Protein AF-D4U1Y4-F1 (afdb_monomer_lite)

Radius of gyration: 20.72 Å; chains: 1; bounding box: 41×38×54 Å

Organism: NCBI:txid649742

Secondary structure (DSSP, 8-state):
-----EE--SSHHHHHHHHHTT-EE--HHHHHTT-SEEEE-SS-TTSB-HHHHHHSPTT-EEEE-S-STTSB-HHHHHHTT-EEEE-SSTTEEEEE-TTS-EEEEEGGGSBHHHHTS--S-HHHHHHHHHHHHHHHHHHHHSTTTSPSS--PPPHHHHHHHHHHHHHHHT--

InterPro domains:
  IPR000043 Adenosylhomocysteinase-like [PTHR23420] (1-169)
  IPR015878 S-adenosyl-L-homocysteine hydrolase, NAD binding domain [PF00670] (2-116)
  IPR015878 S-adenosyl-L-homocysteine hydrolase, NAD binding domain [SM00997] (1-119)
  IPR036291 NAD(P)-binding domain superfamily [SSF51735] (1-120)
  IPR042172 Adenosylhomocysteinase-like superfamily [G3DSA:3.40.50.1480] (120-165)

Structure (mmCIF, N/CA/C/O backbone):
data_AF-D4U1Y4-F1
#
_entry.id   AF-D4U1Y4-F1
#
loop_
_atom_site.group_PDB
_atom_site.id
_atom_site.type_symbol
_atom_site.label_atom_id
_atom_site.label_alt_id
_atom_site.label_comp_id
_atom_site.label_asym_id
_atom_site.label_entity_id
_atom_site.label_seq_id
_atom_site.pdbx_PDB_ins_code
_atom_site.Cartn_x
_atom_site.Cartn_y
_atom_site.Cartn_z
_atom_site.occupancy
_atom_site.B_iso_or_equiv
_atom_site.auth_seq_id
_atom_site.auth_comp_id
_atom_site.auth_asym_id
_atom_site.auth_atom_id
_atom_site.pdbx_PDB_model_num
ATOM 1 N N . LEU A 1 1 ? -0.337 -18.349 3.581 1.00 83.38 1 LEU A N 1
ATOM 2 C CA . LEU A 1 1 ? -0.736 -17.651 4.829 1.00 83.38 1 LEU A CA 1
ATOM 3 C C . LEU A 1 1 ? -2.216 -17.841 5.202 1.00 83.38 1 LEU A C 1
ATOM 5 O O . LEU A 1 1 ? -2.536 -17.663 6.364 1.00 83.38 1 LEU A O 1
ATOM 9 N N . GLY A 1 2 ? -3.108 -18.260 4.288 1.00 93.50 2 GLY A N 1
ATOM 10 C CA . GLY A 1 2 ? -4.459 -18.733 4.656 1.00 93.50 2 GLY A CA 1
ATOM 11 C C . GLY A 1 2 ? -5.481 -17.643 5.007 1.00 93.50 2 GLY A C 1
ATOM 12 O O . GLY A 1 2 ? -6.537 -17.959 5.546 1.00 93.50 2 GLY A O 1
ATOM 13 N N . ALA A 1 3 ? -5.182 -16.376 4.712 1.00 95.50 3 ALA A N 1
ATOM 14 C CA . ALA A 1 3 ? -6.109 -15.269 4.916 1.00 95.50 3 ALA A CA 1
ATOM 15 C C . ALA A 1 3 ? -7.275 -15.311 3.914 1.00 95.50 3 ALA A C 1
ATOM 17 O O . ALA A 1 3 ? -7.105 -15.706 2.760 1.00 95.50 3 ALA A O 1
ATOM 18 N N . ARG A 1 4 ? -8.452 -14.846 4.347 1.00 96.19 4 ARG A N 1
ATOM 19 C CA . ARG A 1 4 ? -9.579 -14.552 3.455 1.00 96.19 4 ARG A CA 1
ATOM 20 C C . ARG A 1 4 ? -9.412 -13.136 2.909 1.00 96.19 4 ARG A C 1
ATOM 22 O O . ARG A 1 4 ? -9.553 -12.179 3.664 1.00 96.19 4 ARG A O 1
ATOM 29 N N . VAL A 1 5 ? -9.134 -13.019 1.615 1.00 97.75 5 VAL A N 1
ATOM 30 C CA . VAL A 1 5 ? -8.859 -11.740 0.946 1.00 97.75 5 VAL A CA 1
ATOM 31 C C . VAL A 1 5 ? -10.116 -11.225 0.244 1.00 97.75 5 VAL A C 1
ATOM 33 O O . VAL A 1 5 ? -10.817 -11.984 -0.426 1.00 97.75 5 VAL A O 1
ATOM 36 N N . THR A 1 6 ? -10.397 -9.934 0.424 1.00 98.25 6 THR A N 1
ATOM 37 C CA . THR A 1 6 ? -11.423 -9.191 -0.322 1.00 98.25 6 THR A CA 1
ATOM 38 C C . THR A 1 6 ? -10.743 -8.026 -1.028 1.00 98.25 6 THR A C 1
ATOM 40 O O . THR A 1 6 ? -10.007 -7.281 -0.387 1.00 98.25 6 THR A O 1
ATOM 43 N N . VAL A 1 7 ? -10.970 -7.889 -2.330 1.00 98.31 7 VAL A N 1
ATOM 44 C CA . VAL A 1 7 ? -10.413 -6.830 -3.174 1.00 98.31 7 VAL A CA 1
ATOM 45 C C . VAL A 1 7 ? -11.455 -5.732 -3.365 1.00 98.31 7 VAL A C 1
ATOM 47 O O . VAL A 1 7 ? -12.638 -6.006 -3.573 1.00 98.31 7 VAL A O 1
ATOM 50 N N . VAL A 1 8 ? -11.001 -4.485 -3.298 1.00 98.00 8 VAL A N 1
ATOM 51 C CA . VAL A 1 8 ? -11.790 -3.295 -3.613 1.00 98.00 8 VAL A CA 1
ATOM 52 C C . VAL A 1 8 ? -11.162 -2.673 -4.853 1.00 98.00 8 VAL A C 1
ATOM 54 O O . VAL A 1 8 ? -9.992 -2.305 -4.814 1.00 98.00 8 VAL A O 1
ATOM 57 N N . GLU A 1 9 ? -11.917 -2.585 -5.947 1.00 97.81 9 GLU A N 1
ATOM 58 C CA . GLU A 1 9 ? -11.450 -1.979 -7.198 1.00 97.81 9 GLU A CA 1
ATOM 59 C C . GLU A 1 9 ? -12.559 -1.165 -7.877 1.00 97.81 9 GLU A C 1
ATOM 61 O O . GLU A 1 9 ? -13.727 -1.557 -7.890 1.00 97.81 9 GLU A O 1
ATOM 66 N N . LEU A 1 10 ? -12.162 -0.037 -8.451 1.00 96.19 10 LEU A N 1
ATOM 67 C CA . LEU A 1 10 ? -12.912 0.823 -9.349 1.00 96.19 10 LEU A CA 1
ATOM 68 C C . LEU A 1 10 ? -12.799 0.363 -10.810 1.00 96.19 10 LEU A C 1
ATOM 70 O O . LEU A 1 10 ? -13.764 0.531 -11.558 1.00 96.19 10 LEU A O 1
ATOM 74 N N . ASP A 1 11 ? -11.661 -0.208 -11.232 1.00 97.50 11 ASP A N 1
ATOM 75 C CA . ASP A 1 11 ? -11.517 -0.753 -12.590 1.00 97.50 11 ASP A CA 1
ATOM 76 C C . ASP A 1 11 ? -12.254 -2.104 -12.707 1.00 97.50 11 ASP A C 1
ATOM 78 O O . ASP A 1 11 ? -11.868 -3.089 -12.064 1.00 97.50 11 ASP A O 1
ATOM 82 N N . PRO A 1 12 ? -13.295 -2.204 -13.556 1.00 97.69 12 PRO A N 1
ATOM 83 C CA . PRO A 1 12 ? -14.074 -3.430 -13.696 1.00 97.69 12 PRO A CA 1
ATOM 84 C C . PRO A 1 12 ? -13.269 -4.610 -14.259 1.00 97.69 12 PRO A C 1
ATOM 86 O O . PRO A 1 12 ? -13.604 -5.759 -13.969 1.00 97.69 12 PRO A O 1
ATOM 89 N N . VAL A 1 13 ? -12.220 -4.367 -15.051 1.00 98.31 13 VAL A N 1
ATOM 90 C CA . VAL A 1 13 ? -11.358 -5.429 -15.593 1.00 98.31 13 VAL A CA 1
ATOM 91 C C . VAL A 1 13 ? -10.535 -6.046 -14.471 1.00 98.31 13 VAL A C 1
ATOM 93 O O . VAL A 1 13 ? -10.520 -7.268 -14.328 1.00 98.31 13 VAL A O 1
ATOM 96 N N . ARG A 1 14 ? -9.905 -5.213 -13.638 1.00 98.06 14 ARG A N 1
ATOM 97 C CA . ARG A 1 14 ? -9.092 -5.674 -12.502 1.00 98.06 14 ARG A CA 1
ATOM 98 C C . ARG A 1 14 ? -9.945 -6.304 -11.405 1.00 98.06 14 ARG A C 1
ATOM 100 O O . ARG A 1 14 ? -9.569 -7.337 -10.855 1.00 98.06 14 ARG A O 1
ATOM 107 N N . ALA A 1 15 ? -11.137 -5.761 -11.155 1.00 98.25 15 ALA A N 1
ATOM 108 C CA . ALA A 1 15 ? -12.131 -6.383 -10.284 1.00 98.25 15 ALA A CA 1
ATOM 109 C C . ALA A 1 15 ? -12.514 -7.791 -10.776 1.00 98.25 15 ALA A C 1
ATOM 111 O O . ALA A 1 15 ? -12.511 -8.750 -10.003 1.00 98.25 15 ALA A O 1
ATOM 112 N N . LEU A 1 16 ? -12.802 -7.947 -12.073 1.00 98.12 16 LEU A N 1
ATOM 113 C CA . LEU A 1 16 ? -13.114 -9.257 -12.643 1.00 98.12 16 LEU A CA 1
ATOM 114 C C . LEU A 1 16 ? -11.924 -10.220 -12.533 1.00 98.12 16 LEU A C 1
ATOM 116 O O . LEU A 1 16 ? -12.129 -11.376 -12.173 1.00 98.12 16 LEU A O 1
ATOM 120 N N . GLN A 1 17 ? -10.697 -9.759 -12.794 1.00 98.38 17 GLN A N 1
ATOM 121 C CA . GLN A 1 17 ? -9.481 -10.566 -12.627 1.00 98.38 17 GLN A CA 1
ATOM 122 C C . GLN A 1 17 ? -9.342 -11.082 -11.191 1.00 98.38 17 GLN A C 1
ATOM 124 O O . GLN A 1 17 ? -9.212 -12.287 -10.996 1.00 98.38 17 GLN A O 1
ATOM 129 N N . ALA A 1 18 ? -9.495 -10.211 -10.190 1.00 98.25 18 ALA A N 1
ATOM 130 C CA . ALA A 1 18 ? -9.461 -10.614 -8.786 1.00 98.25 18 ALA A CA 1
ATOM 131 C C . ALA A 1 18 ? -10.520 -11.680 -8.456 1.00 98.25 18 ALA A C 1
ATOM 133 O O . ALA A 1 18 ? -10.236 -12.647 -7.746 1.00 98.25 18 ALA A O 1
ATOM 134 N N . SER A 1 19 ? -11.731 -11.543 -9.005 1.00 98.19 19 SER A N 1
ATOM 135 C CA . SER A 1 19 ? -12.781 -12.551 -8.837 1.00 98.19 19 SER A CA 1
ATOM 136 C C . SER A 1 19 ? -12.429 -13.885 -9.501 1.00 98.19 19 SER A C 1
ATOM 138 O O . SER A 1 19 ? -12.697 -14.937 -8.918 1.00 98.19 19 SER A O 1
ATOM 140 N N . MET A 1 20 ? -11.821 -13.859 -10.690 1.00 98.12 20 MET A N 1
ATOM 141 C CA . MET A 1 20 ? -11.375 -15.059 -11.409 1.00 98.12 20 MET A CA 1
ATOM 142 C C . MET A 1 20 ? -10.220 -15.772 -10.696 1.00 98.12 20 MET A C 1
ATOM 144 O O . MET A 1 20 ? -10.165 -17.001 -10.720 1.00 98.12 20 MET A O 1
ATOM 148 N N . ASP A 1 21 ? -9.369 -15.023 -9.995 1.00 97.75 21 ASP A N 1
ATOM 149 C CA . ASP A 1 21 ? -8.303 -15.552 -9.136 1.00 97.75 21 ASP A CA 1
ATOM 150 C C . ASP A 1 21 ? -8.830 -16.103 -7.793 1.00 97.75 21 ASP A C 1
ATOM 152 O O . ASP A 1 21 ? -8.072 -16.641 -6.984 1.00 97.75 21 ASP A O 1
ATOM 156 N N . GLY A 1 22 ? -10.147 -16.024 -7.559 1.00 97.31 22 GLY A N 1
ATOM 157 C CA . GLY A 1 22 ? -10.826 -16.611 -6.404 1.00 97.31 22 GLY A CA 1
ATOM 158 C C . GLY A 1 22 ? -10.966 -15.678 -5.201 1.00 97.31 22 GLY A C 1
ATOM 159 O O . GLY A 1 22 ? -11.349 -16.136 -4.120 1.00 97.31 22 GLY A O 1
ATOM 160 N N . PHE A 1 23 ? -10.684 -14.385 -5.359 1.00 98.19 23 PHE A N 1
ATOM 161 C CA . PHE A 1 23 ? -10.901 -13.393 -4.310 1.00 98.19 23 PHE A CA 1
ATOM 162 C C . PHE A 1 23 ? -12.340 -12.875 -4.317 1.00 98.19 23 PHE A C 1
ATOM 164 O O . PHE A 1 23 ? -12.985 -12.753 -5.358 1.00 98.19 23 PHE A O 1
ATOM 171 N N . ALA A 1 24 ? -12.856 -12.540 -3.133 1.00 97.88 24 ALA A N 1
ATOM 172 C CA . ALA A 1 24 ? -14.096 -11.781 -3.053 1.00 97.88 24 ALA A CA 1
ATOM 173 C C . ALA A 1 24 ? -13.843 -10.350 -3.544 1.00 97.88 24 ALA A C 1
ATOM 175 O O . ALA A 1 24 ? -12.786 -9.788 -3.269 1.00 97.88 24 ALA A O 1
ATOM 176 N N . VAL A 1 25 ? -14.819 -9.751 -4.220 1.00 98.25 25 VAL A N 1
ATOM 177 C CA . VAL A 1 25 ? -14.786 -8.337 -4.609 1.00 98.25 25 VAL A CA 1
ATOM 178 C C . VAL A 1 25 ? -15.985 -7.649 -3.984 1.00 98.25 25 VAL A C 1
ATOM 180 O O . VAL A 1 25 ? -17.102 -8.160 -4.073 1.00 98.25 25 VAL A O 1
ATOM 183 N N . ALA A 1 26 ? -15.752 -6.524 -3.321 1.00 97.81 26 ALA A N 1
ATOM 184 C CA . ALA A 1 26 ? -16.792 -5.782 -2.621 1.00 97.81 26 ALA A CA 1
ATOM 185 C C . ALA A 1 26 ? -16.501 -4.280 -2.650 1.00 97.81 26 ALA A C 1
ATOM 187 O O . ALA A 1 26 ? -15.391 -3.849 -2.970 1.00 97.81 26 ALA A O 1
ATOM 188 N N . SER A 1 27 ? -17.496 -3.473 -2.284 1.00 97.06 27 SER A N 1
ATOM 189 C CA . SER A 1 27 ? -17.249 -2.057 -2.014 1.00 97.06 27 SER A CA 1
ATOM 190 C C . SER A 1 27 ? -16.338 -1.890 -0.792 1.00 97.06 27 SER A C 1
ATOM 192 O O . SER A 1 27 ? -16.302 -2.747 0.097 1.00 97.06 27 SER A O 1
ATOM 194 N N . LEU A 1 28 ? -15.641 -0.751 -0.700 1.00 97.06 28 LEU A N 1
ATOM 195 C CA . LEU A 1 28 ? -14.802 -0.443 0.462 1.00 97.06 28 LEU A CA 1
ATOM 196 C C . LEU A 1 28 ? -15.591 -0.537 1.773 1.00 97.06 28 LEU A C 1
ATOM 198 O O . LEU A 1 28 ? -15.101 -1.090 2.753 1.00 97.06 28 LEU A O 1
ATOM 202 N N . GLN A 1 29 ? -16.827 -0.038 1.778 1.00 95.06 29 GLN A N 1
ATOM 203 C CA . GLN A 1 29 ? -17.694 -0.040 2.952 1.00 95.06 29 GLN A CA 1
ATOM 204 C C . GLN A 1 29 ? -18.020 -1.463 3.433 1.00 95.06 29 GLN A C 1
ATOM 206 O O . GLN A 1 29 ? -17.916 -1.750 4.626 1.00 95.06 29 GLN A O 1
ATOM 211 N N . GLU A 1 30 ? -18.376 -2.364 2.516 1.00 95.62 30 GLU A N 1
ATOM 212 C CA . GLU A 1 30 ? -18.686 -3.763 2.835 1.00 95.62 30 GLU A CA 1
ATOM 213 C C . GLU A 1 30 ? -17.442 -4.533 3.290 1.00 95.62 30 GLU A C 1
ATOM 215 O O . GLU A 1 30 ? -17.496 -5.267 4.279 1.00 95.62 30 GLU A O 1
ATOM 220 N N . ALA A 1 31 ? -16.316 -4.348 2.593 1.00 96.56 31 ALA A N 1
ATOM 221 C CA . ALA A 1 31 ? -15.060 -5.016 2.919 1.00 96.56 31 ALA A CA 1
ATOM 222 C C . ALA A 1 31 ? -14.545 -4.594 4.305 1.00 96.56 31 ALA A C 1
ATOM 224 O O . ALA A 1 31 ? -14.170 -5.438 5.121 1.00 96.56 31 ALA A O 1
ATOM 225 N N . THR A 1 32 ? -14.591 -3.292 4.594 1.00 97.06 32 THR A N 1
ATOM 226 C CA . THR A 1 32 ? -14.020 -2.701 5.811 1.00 97.06 32 THR A CA 1
ATOM 227 C C . THR A 1 32 ? -14.734 -3.158 7.077 1.00 97.06 32 THR A C 1
ATOM 229 O O . THR A 1 32 ? -14.076 -3.442 8.073 1.00 97.06 32 THR A O 1
ATOM 232 N N . ALA A 1 33 ? -16.061 -3.314 7.039 1.00 94.31 33 ALA A N 1
ATOM 233 C CA . ALA A 1 33 ? -16.876 -3.635 8.215 1.00 94.31 33 ALA A CA 1
ATOM 234 C C . ALA A 1 33 ? -16.482 -4.945 8.932 1.00 94.31 33 ALA A C 1
ATOM 236 O O . ALA A 1 33 ? -16.829 -5.143 10.096 1.00 94.31 33 ALA A O 1
ATOM 237 N N . SER A 1 34 ? -15.774 -5.853 8.250 1.00 92.75 34 SER A N 1
ATOM 238 C CA . SER A 1 34 ? -15.301 -7.124 8.820 1.00 92.75 34 SER A CA 1
ATOM 239 C C . SER A 1 34 ? -13.802 -7.377 8.623 1.00 92.75 34 SER A C 1
ATOM 241 O O . SER A 1 34 ? -13.328 -8.490 8.870 1.00 92.75 34 SER A O 1
ATOM 243 N N . ALA A 1 35 ? -13.053 -6.371 8.168 1.00 97.25 35 ALA A N 1
ATOM 244 C CA . ALA A 1 35 ? -11.631 -6.501 7.891 1.00 97.25 35 ALA A CA 1
ATOM 245 C C . ALA A 1 35 ? -10.818 -6.487 9.192 1.00 97.25 35 ALA A C 1
ATOM 247 O O . ALA A 1 35 ? -10.858 -5.527 9.952 1.00 97.25 35 ALA A O 1
ATOM 248 N N . GLY A 1 36 ? -10.032 -7.540 9.428 1.00 97.88 36 GLY A N 1
ATOM 249 C CA . GLY A 1 36 ? -8.990 -7.511 10.464 1.00 97.88 36 GLY A CA 1
ATOM 250 C C . GLY A 1 36 ? -7.754 -6.710 10.037 1.00 97.88 36 GLY A C 1
ATOM 251 O O . GLY A 1 36 ? -6.974 -6.279 10.880 1.00 97.88 36 GLY A O 1
ATOM 252 N N . MET A 1 37 ? -7.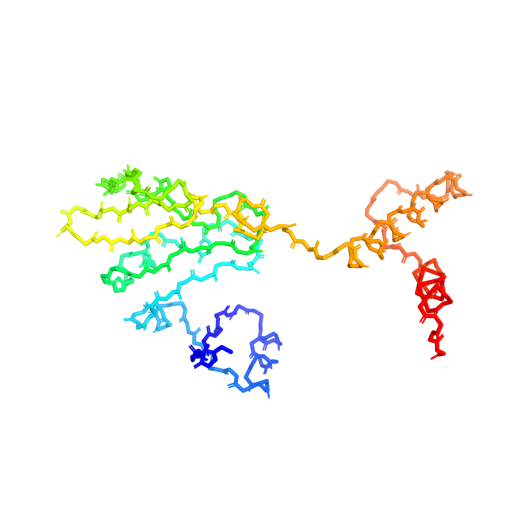578 -6.513 8.728 1.00 98.06 37 MET A N 1
ATOM 253 C CA . MET A 1 37 ? -6.490 -5.742 8.143 1.00 98.06 37 MET A CA 1
ATOM 254 C C . MET A 1 37 ? -6.974 -5.047 6.869 1.00 98.06 37 MET A C 1
ATOM 256 O O . MET A 1 37 ? -7.588 -5.691 6.017 1.00 98.06 37 MET A O 1
ATOM 260 N N . LEU A 1 38 ? -6.675 -3.758 6.743 1.00 98.06 38 LEU A N 1
ATOM 261 C CA . LEU A 1 38 ? -6.822 -2.969 5.528 1.00 98.06 38 LEU A CA 1
ATOM 262 C C . LEU A 1 38 ? -5.434 -2.679 4.959 1.00 98.06 38 LEU A C 1
ATOM 264 O O . LEU A 1 38 ? -4.544 -2.231 5.684 1.00 98.06 38 LEU A O 1
ATOM 268 N N . ILE A 1 39 ? -5.265 -2.931 3.663 1.00 97.88 39 ILE A N 1
ATOM 269 C CA . ILE A 1 39 ? -4.016 -2.693 2.941 1.00 97.88 39 ILE A CA 1
ATOM 270 C C . ILE A 1 39 ? -4.338 -1.821 1.734 1.00 97.88 39 ILE A C 1
ATOM 272 O O . ILE A 1 39 ? -5.110 -2.245 0.873 1.00 97.88 39 ILE A O 1
ATOM 276 N N . SER A 1 40 ? -3.753 -0.627 1.665 1.00 97.50 40 SER A N 1
ATOM 277 C CA . SER A 1 40 ? -3.787 0.172 0.439 1.00 97.50 40 SER A CA 1
ATOM 278 C C . SER A 1 40 ? -2.668 -0.264 -0.497 1.00 97.50 40 SER A C 1
ATOM 280 O O . SER A 1 40 ? -1.537 -0.457 -0.058 1.00 97.50 40 SER A O 1
ATOM 282 N N . ALA A 1 41 ? -2.972 -0.437 -1.777 1.00 96.38 41 ALA A N 1
ATOM 283 C CA . ALA A 1 41 ? -2.004 -0.808 -2.810 1.00 96.38 41 ALA A CA 1
ATOM 284 C C . ALA A 1 41 ? -2.341 -0.117 -4.141 1.00 96.38 41 ALA A C 1
ATOM 286 O O . ALA A 1 41 ? -2.189 -0.698 -5.214 1.00 96.38 41 ALA A O 1
ATOM 287 N N . THR A 1 42 ? -2.889 1.095 -4.063 1.00 94.62 42 THR A N 1
ATOM 288 C CA . THR A 1 42 ? -3.447 1.817 -5.214 1.00 94.62 42 THR A CA 1
ATOM 289 C C . THR A 1 42 ? -2.484 2.852 -5.773 1.00 94.62 42 THR A C 1
ATOM 291 O O . THR A 1 42 ? -2.572 3.156 -6.960 1.00 94.62 42 THR A O 1
ATOM 294 N N . GLY A 1 43 ? -1.572 3.386 -4.949 1.00 93.19 43 GLY A N 1
ATOM 295 C CA . GLY A 1 43 ? -0.782 4.556 -5.326 1.00 93.19 43 GLY A CA 1
ATOM 296 C C . GLY A 1 43 ? -1.618 5.836 -5.371 1.00 93.19 43 GLY A C 1
ATOM 297 O O . GLY A 1 43 ? -1.244 6.775 -6.062 1.00 93.19 43 GLY A O 1
ATOM 298 N N . GLU A 1 44 ? -2.761 5.875 -4.681 1.00 94.44 44 GLU A N 1
ATOM 299 C CA . GLU A 1 44 ? -3.686 7.009 -4.708 1.00 94.44 44 GLU A CA 1
ATOM 300 C C . GLU A 1 44 ? -3.971 7.537 -3.301 1.00 94.44 44 GLU A C 1
ATOM 302 O O . GLU A 1 44 ? -4.211 6.781 -2.350 1.00 94.44 44 GLU A O 1
ATOM 307 N N . ARG A 1 45 ? -3.994 8.867 -3.174 1.00 94.12 45 ARG A N 1
ATOM 308 C CA . ARG A 1 45 ? -4.305 9.542 -1.907 1.00 94.12 45 ARG A CA 1
ATOM 309 C C . ARG A 1 45 ? -5.727 9.229 -1.449 1.00 94.12 45 ARG A C 1
ATOM 311 O O . ARG A 1 45 ? -6.642 9.137 -2.262 1.00 94.12 45 ARG A O 1
ATOM 318 N N . ALA A 1 46 ? -5.913 9.153 -0.132 1.00 93.88 46 ALA A N 1
ATOM 319 C CA . ALA A 1 46 ? -7.203 8.919 0.519 1.00 93.88 46 ALA A CA 1
ATOM 320 C C . ALA A 1 46 ? -7.921 7.632 0.059 1.00 93.88 46 ALA A C 1
ATOM 322 O O . ALA A 1 46 ? -9.150 7.555 0.074 1.00 93.88 46 ALA A O 1
ATOM 323 N N . THR A 1 47 ? -7.158 6.602 -0.319 1.00 95.94 47 THR A N 1
ATOM 324 C CA . THR A 1 47 ? -7.693 5.271 -0.642 1.00 95.94 47 THR A CA 1
ATOM 325 C C . THR A 1 47 ? -8.317 4.598 0.583 1.00 95.94 47 THR A C 1
ATOM 327 O O . THR A 1 47 ? -9.342 3.924 0.470 1.00 95.94 47 THR A O 1
ATOM 330 N N . ILE A 1 48 ? -7.738 4.815 1.767 1.00 97.75 48 ILE A N 1
ATOM 331 C CA . ILE A 1 48 ? -8.336 4.489 3.063 1.00 97.75 48 ILE A CA 1
ATOM 332 C C . ILE A 1 48 ? -8.767 5.816 3.711 1.00 97.75 48 ILE A C 1
ATOM 334 O O . ILE A 1 48 ? -8.008 6.406 4.490 1.00 97.75 48 ILE A O 1
ATOM 338 N N . PRO A 1 49 ? -9.967 6.324 3.372 1.00 97.88 49 PRO A N 1
ATOM 339 C CA . PRO A 1 49 ? -10.478 7.576 3.907 1.00 97.88 49 PRO A CA 1
ATOM 340 C C . PRO A 1 49 ? -10.876 7.428 5.380 1.00 97.88 49 PRO A C 1
ATOM 342 O O . PRO A 1 49 ? -11.055 6.316 5.887 1.00 97.88 49 PRO A O 1
ATOM 345 N N . LEU A 1 50 ? -11.130 8.555 6.052 1.00 97.75 50 LEU A N 1
ATOM 346 C CA . LEU A 1 50 ? -11.603 8.574 7.442 1.00 97.75 50 LEU A CA 1
ATOM 347 C C . LEU A 1 50 ? -12.839 7.684 7.659 1.00 97.75 50 LEU A C 1
ATOM 349 O O . LEU A 1 50 ? -12.898 6.943 8.634 1.00 97.75 50 LEU A O 1
ATOM 353 N N . SER A 1 51 ? -13.787 7.683 6.719 1.00 97.44 51 SER A N 1
ATOM 354 C CA . SER A 1 51 ? -14.988 6.838 6.808 1.00 97.44 51 SER A CA 1
ATOM 355 C C . SER A 1 51 ? -14.681 5.333 6.844 1.00 97.44 51 SER A C 1
ATOM 357 O O . SER A 1 51 ? -15.400 4.573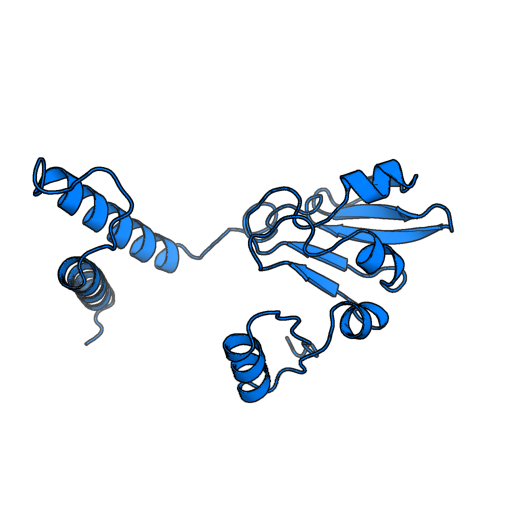 7.494 1.00 97.44 51 SER A O 1
ATOM 359 N N . ALA A 1 52 ? -13.597 4.889 6.198 1.00 98.06 52 ALA A N 1
ATOM 360 C CA . ALA A 1 52 ? -13.133 3.510 6.294 1.00 98.06 52 ALA A CA 1
ATOM 361 C C . ALA A 1 52 ? -12.499 3.245 7.669 1.00 98.06 52 ALA A C 1
ATOM 363 O O . ALA A 1 52 ? -12.818 2.245 8.307 1.00 98.06 52 ALA A O 1
ATOM 364 N N . LEU A 1 53 ? -11.680 4.168 8.183 1.00 97.88 53 LEU A N 1
ATOM 365 C CA . LEU A 1 53 ? -11.129 4.064 9.543 1.00 97.88 53 LEU A CA 1
ATOM 366 C C . LEU A 1 53 ? -12.247 3.987 10.599 1.00 97.88 53 LEU A C 1
ATOM 368 O O . LEU A 1 53 ? -12.203 3.160 11.509 1.00 97.88 53 LEU A O 1
ATOM 372 N N . GLU A 1 54 ? -13.298 4.792 10.454 1.00 97.06 54 GLU A N 1
ATOM 373 C CA . GLU A 1 54 ? -14.475 4.771 11.328 1.00 97.06 54 GLU A CA 1
ATOM 374 C C . GLU A 1 54 ? -15.248 3.451 11.247 1.00 97.06 54 GLU A C 1
ATOM 376 O O . GLU A 1 54 ? -15.699 2.941 12.278 1.00 97.06 54 GLU A O 1
ATOM 381 N N . ALA A 1 55 ? -15.394 2.883 10.048 1.00 97.06 55 ALA A N 1
ATOM 382 C CA . ALA A 1 55 ? -16.094 1.620 9.823 1.00 97.06 55 ALA A CA 1
ATOM 383 C C . ALA A 1 55 ? -15.283 0.386 10.253 1.00 97.06 55 ALA A C 1
ATOM 385 O O . ALA A 1 55 ? -15.874 -0.663 10.518 1.00 97.06 55 ALA A O 1
ATOM 386 N N . ALA A 1 56 ? -13.955 0.501 10.342 1.00 97.88 56 ALA A N 1
ATOM 387 C CA . ALA A 1 56 ? -13.078 -0.610 10.684 1.00 97.88 56 ALA A CA 1
ATOM 388 C C . ALA A 1 56 ? -13.370 -1.156 12.102 1.00 97.88 56 ALA A C 1
ATOM 390 O O . ALA A 1 56 ? -13.713 -0.387 13.014 1.00 97.88 56 ALA A O 1
ATOM 391 N N . PRO A 1 57 ? -13.256 -2.479 12.320 1.00 97.81 57 PRO A N 1
ATOM 392 C CA . PRO A 1 57 ? -13.365 -3.083 13.644 1.00 97.81 57 PRO A CA 1
ATOM 393 C C . PRO A 1 57 ? -12.309 -2.563 14.629 1.00 97.81 57 PRO A C 1
ATOM 395 O O . PRO A 1 57 ? -11.226 -2.136 14.236 1.00 97.81 57 PRO A O 1
ATOM 398 N N . GLU A 1 58 ? -12.617 -2.649 15.926 1.00 98.12 58 GLU A N 1
ATOM 399 C CA . GLU A 1 58 ? -11.631 -2.438 16.995 1.00 98.12 58 GLU A CA 1
ATOM 400 C C . GLU A 1 58 ? -10.396 -3.321 16.774 1.00 98.12 58 GLU A C 1
ATOM 402 O O . GLU A 1 58 ? -10.528 -4.518 16.506 1.00 98.12 58 GLU A O 1
ATOM 407 N N . GLY A 1 59 ? -9.206 -2.737 16.902 1.00 97.94 59 GLY A N 1
ATOM 408 C CA . GLY A 1 59 ? -7.935 -3.439 16.744 1.00 97.94 59 GLY A CA 1
ATOM 409 C C . GLY A 1 59 ? -7.603 -3.843 15.306 1.00 97.94 59 GLY A C 1
ATOM 410 O O . GLY A 1 59 ? -6.663 -4.612 15.107 1.00 97.94 59 GLY A O 1
ATOM 411 N N . ALA A 1 60 ? -8.339 -3.362 14.297 1.00 98.44 60 ALA A N 1
ATOM 412 C CA . ALA A 1 60 ? -7.976 -3.615 12.907 1.00 98.44 60 ALA A CA 1
ATOM 413 C C . ALA A 1 60 ? -6.616 -2.981 12.570 1.00 98.44 60 ALA A C 1
ATOM 415 O O . ALA A 1 60 ? -6.273 -1.892 13.045 1.00 98.44 60 ALA A O 1
ATOM 416 N N . ILE A 1 61 ? -5.847 -3.681 11.738 1.00 98.50 61 ILE A N 1
ATOM 417 C CA . ILE A 1 61 ? -4.551 -3.216 11.244 1.00 98.50 61 ILE A CA 1
ATOM 418 C C . ILE A 1 61 ? -4.768 -2.409 9.963 1.00 98.50 61 ILE A C 1
ATOM 420 O O . ILE A 1 61 ? -5.538 -2.813 9.097 1.00 98.50 61 ILE A O 1
ATOM 424 N N . VAL A 1 62 ? -4.070 -1.292 9.815 1.00 98.25 62 VAL A N 1
ATOM 425 C CA . VAL A 1 62 ? -4.082 -0.457 8.613 1.00 98.25 62 VAL A CA 1
ATOM 426 C C . VAL A 1 62 ? -2.646 -0.270 8.147 1.00 98.25 62 VAL A C 1
ATOM 428 O O . VAL A 1 62 ? -1.770 0.090 8.933 1.00 98.25 62 VAL A O 1
ATOM 431 N N . THR A 1 63 ? -2.395 -0.539 6.872 1.00 97.31 63 THR A N 1
ATOM 432 C CA . THR A 1 63 ? -1.058 -0.445 6.282 1.00 97.31 63 THR A CA 1
ATOM 433 C C . THR A 1 63 ? -1.130 -0.108 4.794 1.00 97.31 63 THR A C 1
ATOM 435 O O . THR A 1 63 ? -2.193 -0.194 4.173 1.00 97.31 63 THR A O 1
ATOM 438 N N . VAL A 1 64 ? 0.000 0.293 4.220 1.00 97.19 64 VAL A N 1
ATOM 439 C CA . VAL A 1 64 ? 0.131 0.673 2.815 1.00 97.19 64 VAL A CA 1
ATOM 440 C C . VAL A 1 64 ? 1.243 -0.158 2.194 1.00 97.19 64 VAL A C 1
ATOM 442 O O . VAL A 1 64 ? 2.338 -0.243 2.729 1.00 97.19 64 VAL A O 1
ATOM 445 N N . ALA A 1 65 ? 0.942 -0.797 1.073 1.00 95.12 65 ALA A N 1
ATOM 446 C CA . ALA A 1 65 ? 1.898 -1.437 0.175 1.00 95.12 65 ALA A CA 1
ATOM 447 C C . ALA A 1 65 ? 2.101 -0.627 -1.121 1.00 95.12 65 ALA A C 1
ATOM 449 O O . ALA A 1 65 ? 2.914 -1.010 -1.960 1.00 95.12 65 ALA A O 1
ATOM 450 N N . GLY A 1 66 ? 1.341 0.460 -1.297 1.00 87.81 66 GLY A N 1
ATOM 451 C CA . GLY A 1 66 ? 1.602 1.480 -2.305 1.00 87.81 66 GLY A CA 1
ATOM 452 C C . GLY A 1 66 ? 2.791 2.371 -1.930 1.00 87.81 66 GLY A C 1
ATOM 453 O O . GLY A 1 66 ? 3.632 2.006 -1.110 1.00 87.81 66 GLY A O 1
ATOM 454 N N . GLY A 1 67 ? 2.873 3.542 -2.553 1.00 81.25 67 GLY A N 1
ATOM 455 C CA . GLY A 1 67 ? 4.045 4.417 -2.445 1.00 81.25 67 GLY A CA 1
ATOM 456 C C . GLY A 1 67 ? 3.729 5.900 -2.577 1.00 81.25 67 GLY A C 1
ATOM 457 O O . GLY A 1 67 ? 4.625 6.675 -2.904 1.00 81.25 67 GLY A O 1
ATOM 458 N N . VAL A 1 68 ? 2.464 6.290 -2.391 1.00 89.00 68 VAL A N 1
ATOM 459 C CA . VAL A 1 68 ? 2.046 7.694 -2.430 1.00 89.00 68 VAL A CA 1
ATOM 460 C C . VAL A 1 68 ? 1.679 8.169 -1.033 1.00 89.00 68 VAL A C 1
ATOM 462 O O . VAL A 1 68 ? 0.809 7.604 -0.381 1.00 89.00 68 VAL A O 1
ATOM 465 N N . ASP A 1 69 ? 2.297 9.257 -0.585 1.00 88.81 69 ASP A N 1
ATOM 466 C CA . ASP A 1 69 ? 2.012 9.846 0.721 1.00 88.81 69 ASP A CA 1
ATOM 467 C C . ASP A 1 69 ? 0.508 10.106 0.891 1.00 88.81 69 ASP A C 1
ATOM 469 O O . ASP A 1 69 ? -0.131 10.747 0.047 1.00 88.81 69 ASP A O 1
ATOM 473 N N . GLY A 1 70 ? -0.054 9.672 2.019 1.00 93.19 70 GLY A N 1
ATOM 474 C CA . GLY A 1 70 ? -1.451 9.923 2.367 1.00 93.19 70 GLY A CA 1
ATOM 475 C C . GLY A 1 70 ? -2.468 9.003 1.688 1.00 93.19 70 GLY A C 1
ATOM 476 O O . GLY A 1 70 ? -3.612 9.422 1.510 1.00 93.19 70 GLY A O 1
ATOM 477 N N . GLU A 1 71 ? -2.111 7.763 1.321 1.00 96.62 71 GLU A N 1
ATOM 478 C CA . GLU A 1 71 ? -3.130 6.757 0.951 1.00 96.62 71 GLU A CA 1
ATOM 479 C C . GLU A 1 71 ? -4.086 6.468 2.121 1.00 96.62 71 GLU A C 1
ATOM 481 O O . GLU A 1 71 ? -5.260 6.176 1.898 1.00 96.62 71 GLU A O 1
ATOM 486 N N . VAL A 1 72 ? -3.614 6.605 3.366 1.00 97.56 72 VAL A N 1
ATOM 487 C CA . VAL A 1 72 ? -4.450 6.614 4.575 1.00 97.56 72 VAL A CA 1
ATOM 488 C C . VAL A 1 72 ? -4.707 8.058 4.999 1.00 97.56 72 VAL A C 1
ATOM 490 O O . VAL A 1 72 ? -3.763 8.812 5.237 1.00 97.56 72 VAL A O 1
ATOM 493 N N . SER A 1 73 ? -5.975 8.443 5.158 1.00 97.19 73 SER A N 1
ATOM 494 C CA . SER A 1 73 ? -6.373 9.799 5.573 1.00 97.19 73 SER A CA 1
ATOM 495 C C . SER A 1 73 ? -6.148 10.055 7.075 1.00 97.19 73 SER A C 1
ATOM 497 O O . SER A 1 73 ? -7.081 10.368 7.819 1.00 97.19 73 SER A O 1
ATOM 499 N N . ILE A 1 74 ? -4.904 9.935 7.545 1.00 96.81 74 ILE A N 1
ATOM 500 C CA . ILE A 1 74 ? -4.529 10.190 8.946 1.00 96.81 74 ILE A CA 1
ATOM 501 C C . ILE A 1 74 ? -4.720 11.666 9.302 1.00 96.81 74 ILE A C 1
ATOM 503 O O . ILE A 1 74 ? -5.236 11.962 10.377 1.00 96.81 74 ILE A O 1
ATOM 507 N N . ASP A 1 75 ? -4.378 12.589 8.401 1.00 96.75 75 ASP A N 1
ATOM 508 C CA . ASP A 1 75 ? -4.568 14.029 8.625 1.00 96.75 75 ASP A CA 1
ATOM 509 C C . ASP A 1 75 ? -6.040 14.373 8.890 1.00 96.75 75 ASP A C 1
ATOM 511 O O . ASP A 1 75 ? -6.357 15.139 9.802 1.00 96.75 75 ASP A O 1
ATOM 515 N N . GLU A 1 76 ? -6.956 13.760 8.133 1.00 97.62 76 GLU A N 1
ATOM 516 C CA . GLU A 1 76 ? -8.396 13.916 8.349 1.00 97.62 76 GLU A CA 1
ATOM 517 C C . GLU A 1 76 ? -8.834 13.297 9.677 1.00 97.62 76 GLU A C 1
ATOM 519 O O . GLU A 1 76 ? -9.644 13.890 10.388 1.00 97.62 76 GLU A O 1
ATOM 524 N N . ALA A 1 77 ? -8.278 12.141 10.055 1.00 97.88 77 ALA A N 1
ATOM 525 C CA . ALA A 1 77 ? -8.556 11.524 11.349 1.00 97.88 77 ALA A CA 1
ATOM 526 C C . ALA A 1 77 ? -8.112 12.426 12.510 1.00 97.88 77 ALA A C 1
ATOM 528 O O . ALA A 1 77 ? -8.884 12.661 13.441 1.00 97.88 77 ALA A O 1
ATOM 529 N N . VAL A 1 78 ? -6.907 12.997 12.440 1.00 97.69 78 VAL A N 1
ATOM 530 C CA . VAL A 1 78 ? -6.397 13.941 13.446 1.00 97.69 78 VAL A CA 1
ATOM 531 C C . VAL A 1 78 ? -7.262 15.202 13.496 1.00 97.69 78 VAL A C 1
ATOM 533 O O . VAL A 1 78 ? -7.627 15.654 14.583 1.00 97.69 78 VAL A O 1
ATOM 536 N N . ALA A 1 79 ? -7.672 15.739 12.342 1.00 97.81 79 ALA A N 1
ATOM 537 C CA . ALA A 1 79 ? -8.619 16.855 12.279 1.00 97.81 79 ALA A CA 1
ATOM 538 C C . ALA A 1 79 ? -9.985 16.499 12.902 1.00 97.81 79 ALA A C 1
ATOM 540 O O . ALA A 1 79 ? -10.618 17.342 13.539 1.00 97.81 79 ALA A O 1
ATOM 541 N N . ALA A 1 80 ? -10.405 15.236 12.799 1.00 97.94 80 ALA A N 1
ATOM 542 C CA . ALA A 1 80 ? -11.580 14.670 13.459 1.00 97.94 80 ALA A CA 1
ATOM 543 C C . ALA A 1 80 ? -11.333 14.255 14.927 1.00 97.94 80 ALA A C 1
ATOM 545 O O . ALA A 1 80 ? -12.120 13.506 15.506 1.00 97.94 80 ALA A O 1
ATOM 546 N N . SER A 1 81 ? -10.272 14.769 15.561 1.00 98.31 81 SER A N 1
ATOM 547 C CA . SER A 1 81 ? -9.907 14.517 16.965 1.00 98.31 81 SER A CA 1
ATOM 548 C C . SER A 1 81 ? -9.498 13.077 17.290 1.00 98.31 81 SER A C 1
ATOM 550 O O . SER A 1 81 ? -9.529 12.680 18.457 1.00 98.31 81 SER A O 1
ATOM 552 N N . TRP A 1 82 ? -9.090 12.289 16.294 1.00 98.56 82 TRP A N 1
ATOM 553 C CA . TRP A 1 82 ? -8.381 11.042 16.562 1.00 98.56 82 TRP A CA 1
ATOM 554 C C . TRP A 1 82 ? -6.965 11.350 17.050 1.00 98.56 82 TRP A C 1
ATOM 556 O O . TRP A 1 82 ? -6.329 12.315 16.627 1.00 98.56 82 TRP A O 1
ATOM 566 N N . VAL A 1 83 ? -6.461 10.509 17.945 1.00 98.38 83 VAL A N 1
ATOM 567 C CA . VAL A 1 83 ? -5.138 10.66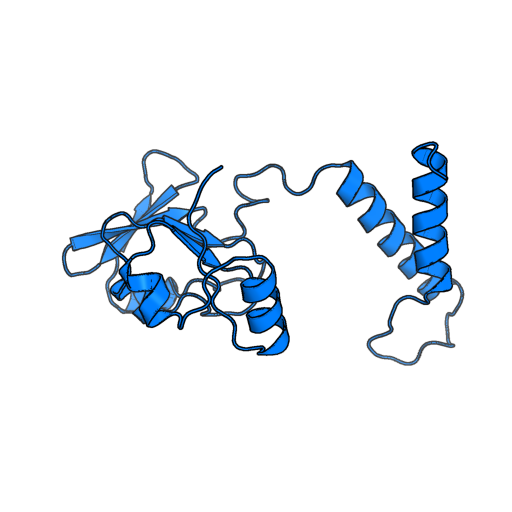5 18.548 1.00 98.38 83 VAL A CA 1
ATOM 568 C C . VAL A 1 83 ? -4.244 9.538 18.065 1.00 98.38 83 VAL A C 1
ATOM 570 O O . VAL A 1 83 ? -4.532 8.368 18.320 1.00 98.38 83 VAL A O 1
ATOM 573 N N . MET A 1 84 ? -3.153 9.898 17.390 1.00 97.62 84 MET A N 1
ATOM 574 C CA . MET A 1 84 ? -2.088 8.957 17.066 1.00 97.62 84 MET A CA 1
ATOM 575 C C . MET A 1 84 ? -1.041 8.943 18.180 1.00 97.62 84 MET A C 1
ATOM 577 O O . MET A 1 84 ? -0.593 9.997 18.631 1.00 97.62 84 MET A O 1
ATOM 581 N N . ALA A 1 85 ? -0.646 7.753 18.616 1.00 97.25 85 ALA A N 1
ATOM 582 C CA . ALA A 1 85 ? 0.391 7.552 19.620 1.00 97.25 85 ALA A CA 1
ATOM 583 C C . ALA A 1 85 ? 1.315 6.400 19.219 1.00 97.25 85 ALA A C 1
ATOM 585 O O . ALA A 1 85 ? 0.881 5.440 18.579 1.00 97.25 85 ALA A O 1
ATOM 586 N N . GLU A 1 86 ? 2.579 6.481 19.629 1.00 94.88 86 GLU A N 1
ATOM 587 C CA . GLU A 1 86 ? 3.512 5.364 19.481 1.00 94.88 86 GLU A CA 1
ATOM 588 C C . GLU A 1 86 ? 3.017 4.143 20.252 1.00 94.88 86 GLU A C 1
ATOM 590 O O . GLU A 1 86 ? 2.439 4.262 21.338 1.00 94.88 86 GLU A O 1
ATOM 595 N N . SER A 1 87 ? 3.263 2.961 19.696 1.00 89.44 87 SER A N 1
ATOM 596 C CA . SER A 1 87 ? 3.131 1.720 20.446 1.00 89.44 87 SER A CA 1
ATOM 597 C C . SER A 1 87 ? 4.469 1.343 21.105 1.00 89.44 87 SER A C 1
ATOM 599 O O . SER A 1 87 ? 5.433 2.108 21.086 1.00 89.44 87 SER A O 1
ATOM 601 N N . GLY A 1 88 ? 4.536 0.161 21.723 1.00 88.88 88 GLY A N 1
ATOM 602 C CA . GLY A 1 88 ? 5.809 -0.397 22.191 1.00 88.88 88 GLY A CA 1
ATOM 603 C C . GLY A 1 88 ? 6.743 -0.848 21.058 1.00 88.88 88 GLY A C 1
ATOM 604 O O . GLY A 1 88 ? 7.933 -1.021 21.305 1.00 88.88 88 GLY A O 1
ATOM 605 N N . ASP A 1 89 ? 6.216 -1.034 19.845 1.00 93.69 89 ASP A N 1
ATOM 606 C CA . ASP A 1 89 ? 6.971 -1.361 18.634 1.00 93.69 89 ASP A CA 1
ATOM 607 C C . ASP A 1 89 ? 7.144 -0.092 17.773 1.00 93.69 89 ASP A C 1
ATOM 609 O O . ASP A 1 89 ? 6.149 0.594 17.517 1.00 93.69 89 ASP A O 1
ATOM 613 N N . PRO A 1 90 ? 8.370 0.248 17.326 1.00 92.75 90 PRO A N 1
ATOM 614 C CA . PRO A 1 90 ? 8.622 1.465 16.551 1.00 92.75 90 PRO A CA 1
ATOM 615 C C . PRO A 1 90 ? 7.899 1.502 15.195 1.00 92.75 90 PRO A C 1
ATOM 617 O O . PRO A 1 90 ? 7.612 2.589 14.693 1.00 92.75 90 PRO A O 1
ATOM 620 N N . HIS A 1 91 ? 7.574 0.340 14.627 1.00 95.81 91 HIS A N 1
ATOM 621 C CA . HIS A 1 91 ? 6.912 0.208 13.329 1.00 95.81 91 HIS A CA 1
ATOM 622 C C . HIS A 1 91 ? 5.381 0.255 13.445 1.00 95.81 91 HIS A C 1
ATOM 624 O O . HIS A 1 91 ? 4.670 0.170 12.442 1.00 95.81 91 HIS A O 1
ATOM 630 N N . VAL A 1 92 ? 4.846 0.377 14.666 1.00 97.19 92 VAL A N 1
ATOM 631 C CA . VAL A 1 92 ? 3.407 0.335 14.936 1.00 97.19 92 VAL A CA 1
ATOM 632 C C . VAL A 1 92 ? 2.981 1.542 15.764 1.00 97.19 92 VAL A C 1
ATOM 634 O O . VAL A 1 92 ? 3.491 1.807 16.853 1.00 97.19 92 VAL A O 1
ATOM 637 N N . GLN A 1 93 ? 1.962 2.239 15.282 1.00 97.81 93 GLN A N 1
ATOM 638 C CA . GLN A 1 93 ? 1.267 3.299 15.993 1.00 97.81 93 GLN A CA 1
ATOM 639 C C . GLN A 1 93 ? -0.159 2.861 16.322 1.00 97.81 93 GLN A C 1
ATOM 641 O O . GLN A 1 93 ? -0.751 1.989 15.686 1.00 97.81 93 GLN A O 1
ATOM 646 N N . THR A 1 94 ? -0.728 3.487 17.341 1.00 98.19 94 THR A N 1
ATOM 647 C CA . THR A 1 94 ? -2.149 3.370 17.663 1.00 98.19 94 THR A CA 1
ATOM 648 C C . THR A 1 94 ? -2.857 4.638 17.223 1.00 98.19 94 THR A C 1
ATOM 650 O O . THR A 1 94 ? -2.392 5.734 17.526 1.00 98.19 94 THR A O 1
ATOM 653 N N . LEU A 1 95 ? -3.973 4.500 16.513 1.00 98.56 95 LEU A N 1
ATOM 654 C CA . LEU A 1 95 ? -4.841 5.611 16.131 1.00 98.56 95 LEU A CA 1
ATOM 655 C C . LEU A 1 95 ? -6.177 5.434 16.851 1.00 98.56 95 LEU A C 1
ATOM 657 O O . LEU A 1 95 ? -6.949 4.529 16.539 1.00 98.56 95 LEU A O 1
ATOM 661 N N . THR A 1 96 ? -6.418 6.270 17.859 1.00 98.62 96 THR A N 1
ATOM 662 C CA . THR A 1 96 ? -7.574 6.150 18.753 1.00 98.62 96 THR A CA 1
ATOM 663 C C . THR A 1 96 ? -8.606 7.222 18.442 1.00 98.62 96 THR A C 1
ATOM 665 O O . THR A 1 96 ? -8.313 8.414 18.484 1.00 98.62 96 THR A O 1
ATOM 668 N N . SER A 1 97 ? -9.821 6.789 18.134 1.00 98.38 97 SER A N 1
ATOM 669 C CA . SER A 1 97 ? -10.970 7.652 17.860 1.00 98.38 97 SER A CA 1
ATOM 670 C C . SER A 1 97 ? -11.496 8.356 19.120 1.00 98.38 97 SER A C 1
ATOM 672 O O . SER A 1 97 ? -11.289 7.869 20.237 1.00 98.38 97 SER A O 1
ATOM 674 N N . PRO A 1 98 ? -12.289 9.435 18.971 1.00 97.88 98 PRO A N 1
ATOM 675 C CA . PRO A 1 98 ? -12.961 10.093 20.095 1.00 97.88 98 PRO A CA 1
ATOM 676 C C . PRO A 1 98 ? -13.883 9.176 20.912 1.00 97.88 98 PRO A C 1
ATOM 678 O O . PRO A 1 98 ? -14.114 9.429 22.093 1.00 97.88 98 PRO A O 1
ATOM 681 N N . SER A 1 99 ? -14.415 8.106 20.308 1.00 96.38 99 SER A N 1
ATOM 682 C CA . SER A 1 99 ? -15.245 7.116 21.006 1.00 96.38 99 SER A CA 1
ATOM 683 C C . SER A 1 99 ? -14.433 6.061 21.764 1.00 96.38 99 SER A C 1
ATOM 685 O O . SER A 1 99 ? -15.024 5.177 22.379 1.00 96.38 99 SER A O 1
ATOM 687 N N . GLY A 1 100 ? -13.099 6.118 21.702 1.00 97.25 100 GLY A N 1
ATOM 688 C CA . GLY A 1 100 ? -12.194 5.170 22.349 1.00 97.25 100 GLY A CA 1
ATOM 689 C C . GLY A 1 100 ? -11.890 3.909 21.539 1.00 97.25 100 GLY A C 1
ATOM 690 O O . GLY A 1 100 ? -11.213 3.035 22.063 1.00 97.25 100 GLY A O 1
ATOM 691 N N . LYS A 1 101 ? -12.363 3.808 20.285 1.00 97.44 101 LYS A N 1
ATOM 692 C CA . LYS A 1 101 ? -11.952 2.730 19.369 1.00 97.44 101 LYS A CA 1
ATOM 693 C C . LYS A 1 101 ? -10.500 2.938 18.955 1.00 97.44 101 LYS A C 1
ATOM 695 O O . LYS A 1 101 ? -10.183 4.058 18.546 1.00 97.44 101 LYS A O 1
ATOM 700 N N . THR A 1 102 ? -9.676 1.898 18.976 1.00 98.25 102 THR A N 1
ATOM 701 C CA . THR A 1 102 ? -8.265 1.960 18.574 1.00 98.25 102 THR A CA 1
ATOM 702 C C . THR A 1 102 ? -7.990 1.096 17.343 1.00 98.25 102 THR A C 1
ATOM 704 O O . THR A 1 102 ? -8.416 -0.053 17.258 1.00 98.25 102 THR A O 1
ATOM 707 N N . LEU A 1 103 ? -7.243 1.652 16.388 1.00 98.62 103 LEU A N 1
ATOM 708 C CA . LEU A 1 103 ? -6.688 0.952 15.226 1.00 98.62 103 LEU A CA 1
ATOM 709 C C . LEU A 1 103 ? -5.164 0.854 15.346 1.00 98.62 103 LEU A C 1
ATOM 711 O O . LEU A 1 103 ? -4.535 1.717 15.966 1.00 98.62 103 LEU A O 1
ATOM 715 N N . HIS A 1 104 ? -4.568 -0.156 14.716 1.00 98.50 104 HIS A N 1
ATOM 716 C CA . HIS A 1 104 ? -3.116 -0.292 14.603 1.00 98.50 104 HIS A CA 1
ATOM 717 C C . HIS A 1 104 ? -2.661 0.191 13.232 1.00 98.50 104 HIS A C 1
ATOM 719 O O . HIS A 1 104 ? -2.989 -0.420 12.220 1.00 98.50 104 HIS A O 1
ATOM 725 N N . ILE A 1 105 ? -1.906 1.282 13.195 1.00 98.00 105 ILE A N 1
ATOM 726 C CA . ILE A 1 105 ? -1.356 1.839 11.962 1.00 98.00 105 ILE A CA 1
ATOM 727 C C . ILE A 1 105 ? 0.091 1.383 11.860 1.00 98.00 105 ILE A C 1
ATOM 729 O O . ILE A 1 105 ? 0.877 1.653 12.765 1.00 98.00 105 ILE A O 1
ATOM 733 N N . LEU A 1 106 ? 0.444 0.684 10.787 1.00 97.25 106 LEU A N 1
ATOM 734 C CA . LEU A 1 106 ? 1.840 0.335 10.542 1.00 97.25 106 LEU A CA 1
ATOM 735 C C . LEU A 1 106 ? 2.534 1.504 9.850 1.00 97.25 106 LEU A C 1
ATOM 737 O O . LEU A 1 106 ? 1.968 2.080 8.920 1.00 97.25 106 LEU A O 1
ATOM 741 N N . GLU A 1 107 ? 3.741 1.838 10.301 1.00 95.25 107 GLU A N 1
ATOM 742 C CA . GLU A 1 107 ? 4.624 2.816 9.652 1.00 95.25 107 GLU A CA 1
ATOM 743 C C . GLU A 1 107 ? 3.954 4.160 9.370 1.00 95.25 107 GLU A C 1
ATOM 745 O O . GLU A 1 107 ? 4.212 4.802 8.361 1.00 95.25 107 GLU A O 1
ATOM 750 N N . ARG A 1 108 ? 3.038 4.591 10.246 1.00 94.62 108 ARG A N 1
ATOM 751 C CA . ARG A 1 108 ? 2.258 5.829 10.072 1.00 94.62 108 ARG A CA 1
ATOM 752 C C . ARG A 1 108 ? 1.524 5.912 8.723 1.00 94.62 108 ARG A C 1
ATOM 754 O O . ARG A 1 108 ? 1.232 7.010 8.269 1.00 94.62 108 ARG A O 1
ATOM 761 N N . GLY A 1 109 ? 1.196 4.775 8.105 1.00 93.88 109 GLY A N 1
ATOM 762 C CA . GLY A 1 109 ? 0.543 4.726 6.796 1.00 93.88 109 GLY A CA 1
ATOM 763 C C . GLY A 1 109 ? 1.493 4.887 5.606 1.00 93.88 109 GLY A C 1
ATOM 764 O O . GLY A 1 109 ? 1.015 5.107 4.498 1.00 93.88 109 GLY A O 1
ATOM 765 N N . GLU A 1 110 ? 2.803 4.771 5.818 1.00 92.75 110 GLU A N 1
ATOM 766 C CA . GLU A 1 110 ? 3.815 4.716 4.761 1.00 92.75 110 GLU A CA 1
ATOM 767 C C . GLU A 1 110 ? 3.970 3.294 4.191 1.00 92.75 110 GLU A C 1
ATOM 769 O O . GLU A 1 110 ? 3.483 2.311 4.763 1.00 92.75 110 GLU A O 1
ATOM 774 N N . GLY A 1 111 ? 4.671 3.181 3.058 1.00 93.19 111 GLY A N 1
ATOM 775 C CA . GLY A 1 111 ? 4.899 1.918 2.351 1.00 93.19 111 GLY A CA 1
ATOM 776 C C . GLY A 1 111 ? 5.669 0.883 3.179 1.00 93.19 111 GLY A C 1
ATOM 777 O O . GLY A 1 111 ? 6.896 0.910 3.276 1.00 93.19 111 GLY A O 1
ATOM 778 N N . ILE A 1 112 ? 4.935 -0.081 3.736 1.00 94.00 112 ILE A N 1
ATOM 779 C CA . ILE A 1 112 ? 5.396 -1.032 4.755 1.00 94.00 112 ILE A CA 1
ATOM 780 C C . ILE A 1 112 ? 6.562 -1.903 4.302 1.00 94.00 112 ILE A C 1
ATOM 782 O O . ILE A 1 112 ? 7.407 -2.296 5.107 1.00 94.00 112 ILE A O 1
ATOM 786 N N . ASN A 1 113 ? 6.609 -2.237 3.012 1.00 91.44 113 ASN A N 1
ATOM 787 C CA . ASN A 1 113 ? 7.574 -3.191 2.486 1.00 91.44 113 ASN A CA 1
ATOM 788 C C . ASN A 1 113 ? 9.006 -2.653 2.525 1.00 91.44 113 ASN A C 1
ATOM 790 O O . ASN A 1 113 ? 9.915 -3.470 2.612 1.00 91.44 113 ASN A O 1
ATOM 794 N N . TYR A 1 114 ? 9.213 -1.334 2.478 1.00 88.25 114 TYR A N 1
ATOM 795 C CA . TYR A 1 114 ? 10.543 -0.713 2.532 1.00 88.25 114 TYR A CA 1
ATOM 796 C C . TYR A 1 114 ? 10.803 0.090 3.810 1.00 88.25 114 TYR A C 1
ATOM 798 O O . TYR A 1 114 ? 11.959 0.395 4.096 1.00 88.25 114 TYR A O 1
ATOM 806 N N . THR A 1 115 ? 9.768 0.450 4.574 1.00 90.44 115 THR A N 1
ATOM 807 C CA . THR A 1 115 ? 9.937 1.138 5.864 1.00 90.44 115 THR A CA 1
ATOM 808 C C . THR A 1 115 ? 10.148 0.162 7.023 1.00 90.44 115 THR A C 1
ATOM 810 O O . THR A 1 115 ? 11.057 0.372 7.826 1.00 90.44 115 THR A O 1
ATOM 813 N N . ALA A 1 116 ? 9.380 -0.933 7.076 1.00 91.25 116 ALA A N 1
ATOM 814 C CA . ALA A 1 116 ? 9.539 -1.997 8.078 1.00 91.25 116 ALA A CA 1
ATOM 815 C C . ALA A 1 116 ? 10.053 -3.325 7.493 1.00 91.25 116 ALA A C 1
ATOM 817 O O . ALA A 1 116 ? 10.548 -4.179 8.228 1.00 91.25 116 ALA A O 1
ATOM 818 N N . GLY A 1 117 ? 9.901 -3.530 6.183 1.00 89.31 117 GLY A N 1
ATOM 819 C CA . GLY A 1 117 ? 10.456 -4.673 5.461 1.00 89.31 117 GLY A CA 1
ATOM 820 C C . GLY A 1 117 ? 11.826 -4.392 4.837 1.00 89.31 117 GLY A C 1
ATOM 821 O O . GLY A 1 117 ? 12.391 -3.310 4.966 1.00 89.31 117 GLY A O 1
ATOM 822 N N . GLU A 1 118 ? 12.355 -5.383 4.119 1.00 88.25 118 GLU A N 1
ATOM 823 C CA . GLU A 1 118 ? 13.652 -5.295 3.423 1.00 88.25 118 GLU A CA 1
ATOM 824 C C . GLU A 1 118 ? 13.525 -4.807 1.966 1.00 88.25 118 GLU A C 1
ATOM 826 O O . GLU A 1 118 ? 14.496 -4.801 1.210 1.00 88.25 118 GLU A O 1
ATOM 831 N N . GLY A 1 119 ? 12.325 -4.398 1.552 1.00 89.38 119 GLY A N 1
ATOM 832 C CA . GLY A 1 119 ? 12.000 -4.072 0.171 1.00 89.38 119 GLY A CA 1
ATOM 833 C C . GLY A 1 119 ? 11.845 -5.316 -0.704 1.00 89.38 119 GLY A C 1
ATOM 834 O O . GLY A 1 119 ? 11.461 -6.395 -0.249 1.00 89.38 119 GLY A O 1
ATOM 835 N N . ASN A 1 120 ? 12.100 -5.145 -2.000 1.00 89.94 120 ASN A N 1
ATOM 836 C CA . ASN A 1 120 ? 12.075 -6.253 -2.948 1.00 89.94 120 ASN A CA 1
ATOM 837 C C . ASN A 1 120 ? 13.384 -7.057 -2.870 1.00 89.94 120 ASN A C 1
ATOM 839 O O . ASN A 1 120 ? 14.445 -6.460 -2.672 1.00 89.94 120 ASN A O 1
ATOM 843 N N . PRO A 1 121 ? 13.345 -8.383 -3.102 1.00 89.69 121 PRO A N 1
ATOM 844 C CA . PRO A 1 121 ? 14.550 -9.201 -3.206 1.00 89.69 121 PRO A CA 1
ATOM 845 C C . PRO A 1 121 ? 15.548 -8.647 -4.228 1.00 89.69 121 PRO A C 1
ATOM 847 O O . PRO A 1 121 ? 15.156 -8.049 -5.238 1.00 89.69 121 PRO A O 1
ATOM 850 N N . ILE A 1 122 ? 16.839 -8.885 -3.991 1.00 88.94 122 ILE A N 1
ATOM 851 C CA . ILE A 1 122 ? 17.919 -8.341 -4.824 1.00 88.94 122 ILE A CA 1
ATOM 852 C C . ILE A 1 122 ? 17.796 -8.770 -6.289 1.00 88.94 122 ILE A C 1
ATOM 854 O O . ILE A 1 122 ? 18.075 -7.977 -7.179 1.00 88.94 122 ILE A O 1
ATOM 858 N N . GLU A 1 123 ? 17.301 -9.977 -6.552 1.00 87.44 123 GLU A N 1
ATOM 859 C CA . GLU A 1 123 ? 17.094 -10.514 -7.898 1.00 87.44 123 GLU A CA 1
ATOM 860 C C . GLU A 1 123 ? 16.002 -9.747 -8.659 1.00 87.44 123 GLU A C 1
ATOM 862 O O . GLU A 1 123 ? 16.120 -9.513 -9.860 1.00 87.44 123 GLU A O 1
ATOM 867 N N . ILE A 1 124 ? 14.952 -9.300 -7.960 1.00 88.19 124 ILE A N 1
ATOM 868 C CA . ILE A 1 124 ? 13.899 -8.455 -8.544 1.00 88.19 124 ILE A CA 1
ATOM 869 C C . ILE A 1 124 ? 14.436 -7.044 -8.818 1.00 88.19 124 ILE A C 1
ATOM 871 O O . ILE A 1 124 ? 14.130 -6.437 -9.851 1.00 88.19 124 ILE A O 1
ATOM 875 N N . MET A 1 125 ? 15.263 -6.524 -7.909 1.00 92.56 125 MET A N 1
ATOM 876 C CA . MET A 1 125 ? 15.890 -5.211 -8.069 1.00 92.56 125 MET A CA 1
ATOM 877 C C . MET A 1 125 ? 16.923 -5.192 -9.198 1.00 92.56 125 MET A C 1
ATOM 879 O O . MET A 1 125 ? 16.978 -4.209 -9.929 1.00 92.56 125 MET A O 1
ATOM 883 N N . ASP A 1 126 ? 17.682 -6.272 -9.397 1.00 92.81 126 ASP A N 1
ATOM 884 C CA . ASP A 1 126 ? 18.648 -6.405 -10.494 1.00 92.81 126 ASP A CA 1
ATOM 885 C C . ASP A 1 126 ? 17.968 -6.266 -11.862 1.00 92.81 126 ASP A C 1
ATOM 887 O O . ASP A 1 126 ? 18.368 -5.440 -12.682 1.00 92.81 126 ASP A O 1
ATOM 891 N N . MET A 1 127 ? 16.849 -6.969 -12.069 1.00 92.81 127 MET A N 1
ATOM 892 C CA . MET A 1 127 ? 16.053 -6.826 -13.294 1.00 92.81 127 MET A CA 1
ATOM 893 C C . MET A 1 127 ? 15.510 -5.399 -13.463 1.00 92.81 127 MET A C 1
ATOM 895 O O . MET A 1 127 ? 15.594 -4.831 -14.553 1.00 92.81 127 MET A O 1
ATOM 899 N N . SER A 1 128 ? 15.019 -4.782 -12.383 1.00 93.94 128 SER A N 1
ATOM 900 C CA . SER A 1 128 ? 14.530 -3.394 -12.406 1.00 93.94 128 SER A CA 1
ATOM 901 C C . SER A 1 128 ? 15.635 -2.400 -12.791 1.00 93.94 128 SER A C 1
ATOM 903 O O . SER A 1 128 ? 15.418 -1.505 -13.611 1.00 93.94 128 SER A O 1
ATOM 905 N N . PHE A 1 129 ? 16.846 -2.570 -12.253 1.00 95.88 129 PHE A N 1
ATOM 906 C CA . PHE A 1 129 ? 18.007 -1.757 -12.619 1.00 95.88 129 PHE A CA 1
ATOM 907 C C . PHE A 1 129 ? 18.490 -2.037 -14.044 1.00 95.88 129 PHE A C 1
ATOM 909 O O . PHE A 1 129 ? 18.928 -1.109 -14.724 1.00 95.88 129 PHE A O 1
ATOM 916 N N . GLY A 1 130 ? 18.345 -3.268 -14.537 1.00 95.94 130 GLY A N 1
ATOM 917 C CA . GLY A 1 130 ? 18.561 -3.611 -15.942 1.00 95.94 130 GLY A CA 1
ATOM 918 C C . GLY A 1 130 ? 17.671 -2.793 -16.882 1.00 95.94 130 GLY A C 1
ATOM 919 O O . GLY A 1 130 ? 18.174 -2.183 -17.828 1.00 95.94 130 GLY A O 1
ATOM 920 N N . VAL A 1 131 ? 16.372 -2.695 -16.580 1.00 96.75 131 VAL A N 1
ATOM 921 C CA . VAL A 1 131 ? 15.406 -1.868 -17.333 1.00 96.75 131 VAL A CA 1
ATOM 922 C C . VAL A 1 131 ? 15.765 -0.379 -17.258 1.00 96.75 131 VAL A C 1
ATOM 924 O O . VAL A 1 131 ? 15.734 0.322 -18.273 1.00 96.75 131 VAL A O 1
ATOM 927 N N . GLN A 1 132 ? 16.174 0.125 -16.088 1.00 97.31 132 GLN A N 1
ATOM 928 C CA . GLN A 1 132 ? 16.623 1.518 -15.943 1.00 97.31 132 GLN A CA 1
ATOM 929 C C . GLN A 1 132 ? 17.895 1.802 -16.750 1.00 97.31 132 GLN A C 1
ATOM 931 O O . GLN A 1 132 ? 17.983 2.826 -17.427 1.00 97.31 132 GLN A O 1
ATOM 936 N N . LEU A 1 133 ? 18.866 0.887 -16.740 1.00 97.25 133 LEU A N 1
ATOM 937 C CA . LEU A 1 133 ? 20.083 1.004 -17.538 1.00 97.25 133 LEU A CA 1
ATOM 938 C C . LEU A 1 133 ? 19.776 0.976 -19.041 1.00 97.25 133 LEU A C 1
ATOM 940 O O . LEU A 1 133 ? 20.337 1.774 -19.795 1.00 97.25 133 LEU A O 1
ATOM 944 N N . ALA A 1 134 ? 18.867 0.102 -19.479 1.00 96.62 134 ALA A N 1
ATOM 945 C CA . ALA A 1 134 ? 18.398 0.064 -20.861 1.00 96.62 134 ALA A CA 1
ATOM 946 C C . ALA A 1 134 ? 17.709 1.379 -21.259 1.00 96.62 134 ALA A C 1
ATOM 948 O O . ALA A 1 134 ? 17.996 1.917 -22.326 1.00 96.62 134 ALA A O 1
ATOM 949 N N . SER A 1 135 ? 16.893 1.947 -20.368 1.00 96.19 135 SER A N 1
ATOM 950 C CA . SER A 1 135 ? 16.251 3.254 -20.566 1.00 96.19 135 SER A CA 1
ATOM 951 C C . SER A 1 135 ? 17.280 4.380 -20.714 1.00 96.19 135 SER A C 1
A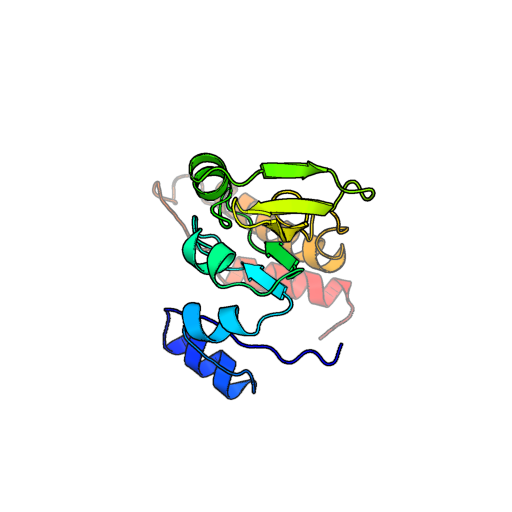TOM 953 O O . SER A 1 135 ? 17.183 5.196 -21.628 1.00 96.19 135 SER A O 1
ATOM 955 N N . LEU A 1 136 ? 18.310 4.406 -19.860 1.00 96.12 136 LEU A N 1
ATOM 956 C CA . LEU A 1 136 ? 19.400 5.385 -19.946 1.00 96.12 136 LEU A CA 1
ATOM 957 C C . LEU A 1 136 ? 20.191 5.251 -21.251 1.00 96.12 136 LEU A C 1
ATOM 959 O O . LEU A 1 136 ? 20.526 6.259 -21.871 1.00 96.12 136 LEU A O 1
ATOM 963 N N . ARG A 1 137 ? 20.469 4.020 -21.694 1.00 95.44 137 ARG A N 1
ATOM 964 C CA . ARG A 1 137 ? 21.101 3.773 -22.998 1.00 95.44 137 ARG A CA 1
ATOM 965 C C . ARG A 1 137 ? 20.256 4.349 -24.132 1.00 95.44 137 ARG A C 1
ATOM 967 O O . ARG A 1 137 ? 20.814 4.951 -25.047 1.00 95.44 137 ARG A O 1
ATOM 974 N N . GLU A 1 138 ? 18.941 4.206 -24.061 1.00 94.69 138 GLU A N 1
ATOM 975 C CA . GLU A 1 138 ? 18.038 4.696 -25.099 1.00 94.69 138 GLU A CA 1
ATOM 976 C C . GLU A 1 138 ? 17.999 6.220 -25.167 1.00 94.69 138 GLU A C 1
ATOM 978 O O . GLU A 1 138 ? 18.099 6.790 -26.251 1.00 94.69 138 GLU A O 1
ATOM 983 N N . LEU A 1 139 ? 17.985 6.886 -24.010 1.00 93.75 139 LEU A N 1
ATOM 984 C CA . LEU A 1 139 ? 18.107 8.343 -23.931 1.00 93.75 139 LEU A CA 1
ATOM 985 C C . LEU A 1 139 ? 19.432 8.850 -24.519 1.00 93.75 139 LEU A C 1
ATOM 987 O O . LEU A 1 139 ? 19.444 9.862 -25.214 1.00 93.75 139 LEU A O 1
ATOM 991 N N . LEU A 1 140 ? 20.540 8.151 -24.251 1.00 94.50 140 LEU A N 1
ATOM 992 C CA . LEU A 1 140 ? 21.875 8.547 -24.716 1.00 94.50 140 LEU A CA 1
ATOM 993 C C . LEU A 1 140 ? 22.101 8.276 -26.207 1.00 94.50 140 LEU A C 1
ATOM 995 O O . LEU A 1 140 ? 22.807 9.028 -26.870 1.00 94.50 140 LEU A O 1
ATOM 999 N N . THR A 1 141 ? 21.554 7.184 -26.736 1.00 93.88 141 THR A N 1
ATOM 1000 C CA . THR A 1 141 ? 21.801 6.766 -28.127 1.00 93.88 141 THR A CA 1
ATOM 1001 C C . THR A 1 141 ? 20.833 7.391 -29.123 1.00 93.88 141 THR A C 1
ATOM 1003 O O . THR A 1 141 ? 21.167 7.480 -30.303 1.00 93.88 141 THR A O 1
ATOM 1006 N N . ARG A 1 142 ? 19.672 7.861 -28.655 1.00 90.19 142 ARG A N 1
ATOM 1007 C CA . ARG A 1 142 ? 18.628 8.501 -29.472 1.00 90.19 142 ARG A CA 1
ATOM 1008 C C . ARG A 1 142 ? 18.466 9.987 -29.159 1.00 90.19 142 ARG A C 1
ATOM 101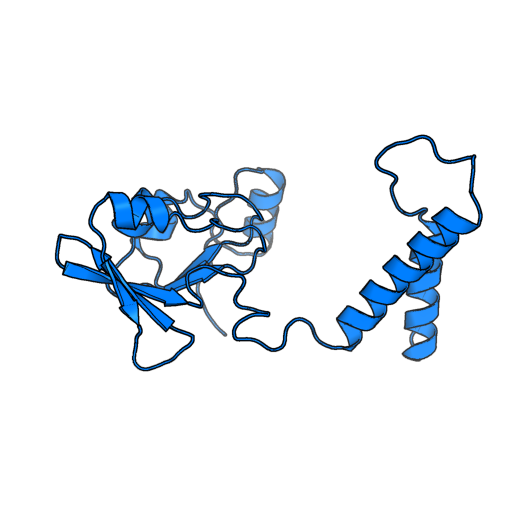0 O O . ARG A 1 142 ? 17.380 10.559 -29.289 1.00 90.19 142 ARG A O 1
ATOM 1017 N N . GLU A 1 143 ? 19.550 10.616 -28.714 1.00 86.38 143 GLU A N 1
ATOM 1018 C CA . GLU A 1 143 ? 19.575 12.040 -28.402 1.00 86.38 143 GLU A CA 1
ATOM 1019 C C . GLU A 1 143 ? 19.106 12.868 -29.613 1.00 86.38 143 GLU A C 1
ATOM 1021 O O . GLU A 1 143 ? 19.570 12.690 -30.738 1.00 86.38 143 GLU A O 1
ATOM 1026 N N . GLY A 1 144 ? 18.149 13.771 -29.389 1.00 87.56 144 GLY A N 1
ATOM 1027 C CA . GLY A 1 144 ? 17.568 14.614 -30.439 1.00 87.56 144 GLY A CA 1
ATOM 1028 C C . GLY A 1 144 ? 16.467 13.956 -31.282 1.00 87.56 144 GLY A C 1
ATOM 1029 O O . GLY A 1 144 ? 15.775 14.669 -32.007 1.00 87.56 144 GLY A O 1
ATOM 1030 N N . GLU A 1 145 ? 16.247 12.643 -31.165 1.00 93.06 145 GLU A N 1
ATOM 1031 C CA . GLU A 1 145 ? 15.112 11.954 -31.802 1.00 93.06 145 GLU A CA 1
ATOM 1032 C C . GLU A 1 145 ? 13.857 11.945 -30.920 1.00 93.06 145 GLU A C 1
ATOM 1034 O O . GLU A 1 145 ? 12.734 11.888 -31.425 1.00 93.06 145 GLU A O 1
ATOM 1039 N N . LEU A 1 146 ? 14.039 11.987 -29.598 1.00 91.94 146 LEU A N 1
ATOM 1040 C CA . LEU A 1 146 ? 12.951 11.937 -28.627 1.00 91.94 146 LEU A CA 1
ATOM 1041 C C . LEU A 1 146 ? 12.408 13.345 -28.364 1.00 91.94 146 LEU A C 1
ATOM 1043 O O . LEU A 1 146 ? 13.100 14.216 -27.835 1.00 91.94 146 LEU A O 1
ATOM 1047 N N . ALA A 1 147 ? 11.143 13.571 -28.717 1.00 93.94 147 ALA A N 1
ATOM 1048 C CA . ALA A 1 147 ? 10.439 14.797 -28.354 1.00 93.94 147 ALA A CA 1
ATOM 1049 C C . ALA A 1 147 ? 10.233 14.882 -26.825 1.00 93.94 147 ALA A C 1
ATOM 1051 O O . ALA A 1 147 ? 10.149 13.848 -26.168 1.00 93.94 147 ALA A O 1
ATOM 1052 N N . PRO A 1 148 ? 10.091 16.076 -26.225 1.00 94.25 148 PRO A N 1
ATOM 1053 C CA . PRO A 1 148 ? 9.751 16.186 -24.807 1.00 94.25 148 PRO A CA 1
ATOM 1054 C C . PRO A 1 148 ? 8.431 15.469 -24.482 1.00 94.25 148 PRO A C 1
ATOM 1056 O O . PRO A 1 148 ? 7.405 15.763 -25.096 1.00 94.25 148 PRO A O 1
ATOM 1059 N N . GLY A 1 149 ? 8.448 14.546 -23.518 1.00 92.88 149 GLY A N 1
ATOM 1060 C CA . GLY A 1 149 ? 7.262 13.787 -23.122 1.00 92.88 149 GLY A CA 1
ATOM 1061 C C . GLY A 1 149 ? 7.585 12.461 -22.438 1.00 92.88 149 GLY A C 1
ATOM 1062 O O . GLY A 1 149 ? 8.746 12.161 -22.161 1.00 92.88 149 GLY A O 1
ATOM 1063 N N . LEU A 1 150 ? 6.534 11.687 -22.166 1.00 94.62 150 LEU A N 1
ATOM 1064 C CA . LEU A 1 150 ? 6.640 10.311 -21.695 1.00 94.62 150 LEU A CA 1
ATOM 1065 C C . LEU A 1 150 ? 6.841 9.386 -22.897 1.00 94.62 150 LEU A C 1
ATOM 1067 O O . LEU A 1 150 ? 6.086 9.466 -23.867 1.00 94.62 150 LEU A O 1
ATOM 1071 N N . HIS A 1 151 ? 7.842 8.518 -22.810 1.00 93.44 151 HIS A N 1
ATOM 1072 C CA . HIS A 1 151 ? 8.133 7.506 -23.819 1.00 93.44 151 HIS A CA 1
ATOM 1073 C C . HIS A 1 151 ? 8.162 6.148 -23.148 1.00 93.44 151 HIS A C 1
ATOM 1075 O O . HIS A 1 151 ? 8.815 5.989 -22.116 1.00 93.44 151 HIS A O 1
ATOM 1081 N N . ASP A 1 152 ? 7.485 5.182 -23.754 1.00 95.00 152 ASP A N 1
ATOM 1082 C CA . ASP A 1 152 ? 7.637 3.790 -23.360 1.00 95.00 152 ASP A CA 1
ATOM 1083 C C . ASP A 1 152 ? 9.048 3.309 -23.714 1.00 95.00 152 ASP A C 1
ATOM 1085 O O . ASP A 1 152 ? 9.631 3.719 -24.726 1.00 95.00 152 ASP A O 1
ATOM 1089 N N . LEU A 1 153 ? 9.595 2.413 -22.892 1.00 95.00 153 LEU A N 1
ATOM 1090 C CA . LEU A 1 153 ? 10.824 1.717 -23.244 1.00 95.00 153 LEU A CA 1
ATOM 1091 C C . LEU A 1 153 ? 10.562 0.868 -24.502 1.00 95.00 153 LEU A C 1
ATOM 1093 O O . LEU A 1 153 ? 9.599 0.095 -24.511 1.00 95.00 153 LEU A O 1
ATOM 1097 N N . PRO A 1 154 ? 11.388 0.971 -25.562 1.00 94.81 154 PRO A N 1
ATOM 1098 C CA . PRO A 1 154 ? 11.232 0.121 -26.731 1.00 94.81 154 PRO A CA 1
ATOM 1099 C C . PRO A 1 154 ? 11.291 -1.352 -26.348 1.00 94.81 154 PRO A C 1
ATOM 1101 O O . PRO A 1 154 ? 12.143 -1.774 -25.563 1.00 94.81 154 PRO A O 1
ATOM 1104 N N . ARG A 1 155 ? 10.401 -2.147 -26.941 1.00 96.31 155 ARG A N 1
ATOM 1105 C CA . ARG A 1 155 ? 10.276 -3.566 -26.612 1.00 96.31 155 ARG A CA 1
ATOM 1106 C C . ARG A 1 155 ? 11.577 -4.333 -26.841 1.00 96.31 155 ARG A C 1
ATOM 1108 O O . ARG A 1 155 ? 11.898 -5.208 -26.051 1.00 96.31 155 ARG A O 1
ATOM 1115 N N . GLU A 1 156 ? 12.360 -3.976 -27.859 1.00 95.75 156 GLU A N 1
ATOM 1116 C CA . GLU A 1 156 ? 13.655 -4.618 -28.104 1.00 95.75 156 GLU A CA 1
ATOM 1117 C C . GLU A 1 156 ? 14.655 -4.384 -26.962 1.00 95.75 156 GLU A C 1
ATOM 1119 O O . GLU A 1 156 ? 15.498 -5.240 -26.688 1.00 95.75 156 GLU A O 1
ATOM 1124 N N . ALA A 1 157 ? 14.582 -3.230 -26.292 1.00 95.19 157 ALA A N 1
ATOM 1125 C CA . ALA A 1 157 ? 15.434 -2.928 -25.150 1.00 95.19 157 ALA A CA 1
ATOM 1126 C C . ALA A 1 157 ? 15.017 -3.740 -23.915 1.00 95.19 157 ALA A C 1
ATOM 1128 O O . ALA A 1 157 ? 15.894 -4.252 -23.220 1.00 95.19 157 ALA A O 1
ATOM 1129 N N . ASP A 1 158 ? 13.713 -3.904 -23.687 1.00 96.25 158 ASP A N 1
ATOM 1130 C CA . ASP A 1 158 ? 13.164 -4.732 -22.605 1.00 96.25 158 ASP A CA 1
ATOM 1131 C C . ASP A 1 158 ? 13.458 -6.231 -22.824 1.00 96.25 158 ASP A C 1
ATOM 1133 O O . ASP A 1 158 ? 14.009 -6.904 -21.951 1.00 96.25 158 ASP A O 1
ATOM 1137 N N . ASP A 1 159 ? 13.242 -6.732 -24.047 1.00 96.56 159 ASP A N 1
ATOM 1138 C CA . ASP A 1 159 ? 13.572 -8.108 -24.443 1.00 96.56 159 ASP A CA 1
ATOM 1139 C C . ASP A 1 159 ? 15.074 -8.406 -24.249 1.00 96.56 159 ASP A C 1
ATOM 1141 O O . ASP A 1 159 ? 15.454 -9.512 -23.854 1.00 96.56 159 ASP A O 1
ATOM 1145 N N . ALA A 1 160 ? 15.953 -7.422 -24.480 1.00 95.56 160 ALA A N 1
ATOM 1146 C CA . ALA A 1 160 ? 17.390 -7.572 -24.249 1.00 95.56 160 ALA A CA 1
ATOM 1147 C C . ALA A 1 160 ? 17.745 -7.696 -22.756 1.00 95.56 160 ALA A C 1
ATOM 1149 O O . ALA A 1 160 ? 18.659 -8.453 -22.415 1.00 95.56 160 ALA A O 1
ATOM 1150 N N . VAL A 1 161 ? 17.035 -6.988 -21.869 1.00 96.00 161 VAL A N 1
ATOM 1151 C CA . VAL A 1 161 ? 17.192 -7.135 -20.411 1.00 96.00 161 VAL A CA 1
ATOM 1152 C C . VAL A 1 161 ? 16.735 -8.525 -19.977 1.00 96.00 161 VAL A C 1
ATOM 1154 O O . VAL A 1 161 ? 17.474 -9.217 -19.276 1.00 96.00 161 VAL A O 1
ATOM 1157 N N . ALA A 1 162 ? 15.575 -8.980 -20.457 1.00 95.38 162 ALA A N 1
ATOM 1158 C CA . ALA A 1 162 ? 15.071 -10.322 -20.173 1.00 95.38 162 ALA A CA 1
ATOM 1159 C C . ALA A 1 162 ? 16.037 -11.418 -20.660 1.00 95.38 162 ALA A C 1
ATOM 1161 O O . ALA A 1 162 ? 16.349 -12.347 -19.916 1.00 95.38 162 ALA A O 1
ATOM 1162 N N . ALA A 1 163 ? 16.577 -11.290 -21.876 1.00 95.62 163 ALA A N 1
ATOM 1163 C CA . ALA A 1 163 ? 17.556 -12.233 -22.416 1.00 95.62 163 ALA A CA 1
ATOM 1164 C C . ALA A 1 163 ? 18.858 -12.266 -21.595 1.00 95.62 163 ALA A C 1
ATOM 1166 O O . ALA A 1 163 ? 19.414 -13.341 -21.359 1.00 95.62 163 ALA A O 1
ATOM 1167 N N . ALA A 1 164 ? 19.336 -11.108 -21.125 1.00 94.38 164 ALA A N 1
ATOM 1168 C CA . ALA A 1 164 ? 20.498 -11.036 -20.242 1.00 94.38 164 ALA A CA 1
ATOM 1169 C C . ALA A 1 164 ? 20.232 -11.726 -18.892 1.00 94.38 164 ALA A C 1
ATOM 1171 O O . ALA A 1 164 ? 21.076 -12.496 -18.429 1.00 94.38 164 ALA A O 1
ATOM 1172 N N . ALA A 1 165 ? 19.049 -11.514 -18.304 1.00 93.31 165 ALA A N 1
ATOM 1173 C CA . ALA A 1 165 ? 18.634 -12.166 -17.063 1.00 93.31 165 ALA A CA 1
ATOM 1174 C C . ALA A 1 165 ? 18.531 -13.695 -17.218 1.00 93.31 165 ALA A C 1
ATOM 1176 O O . ALA A 1 165 ? 19.071 -14.431 -16.391 1.00 93.31 165 ALA A O 1
ATOM 1177 N N . LEU A 1 166 ? 17.926 -14.192 -18.307 1.00 94.62 166 LEU A N 1
ATOM 1178 C CA . LEU A 1 166 ? 17.885 -15.628 -18.624 1.00 94.62 166 LEU A CA 1
ATOM 1179 C C . LEU A 1 166 ? 19.297 -16.221 -18.719 1.00 94.62 166 LEU A C 1
ATOM 1181 O O . LEU A 1 166 ? 19.575 -17.257 -18.114 1.00 94.62 166 LEU A O 1
ATOM 1185 N N . GLY A 1 167 ? 20.210 -15.532 -19.413 1.00 94.12 167 GLY A N 1
ATOM 1186 C CA . GLY A 1 167 ? 21.607 -15.946 -19.536 1.00 94.12 167 GLY A CA 1
ATOM 1187 C C . GLY A 1 167 ? 22.334 -16.022 -18.190 1.00 94.12 167 GLY A C 1
ATOM 1188 O O . GLY A 1 167 ? 23.015 -17.011 -17.919 1.00 94.12 167 GLY A O 1
ATOM 1189 N N . ALA A 1 168 ? 22.158 -15.021 -17.324 1.00 90.62 168 ALA A N 1
ATOM 1190 C CA . ALA A 1 168 ? 22.747 -15.003 -15.983 1.00 90.62 168 ALA A CA 1
ATOM 1191 C C . ALA A 1 168 ? 22.197 -16.124 -15.083 1.00 90.62 168 ALA A C 1
ATOM 1193 O O . ALA A 1 168 ? 22.945 -16.724 -14.310 1.00 90.62 168 ALA A O 1
ATOM 1194 N N . LEU A 1 169 ? 20.909 -16.450 -15.226 1.00 90.06 169 LEU A N 1
ATOM 1195 C CA . LEU A 1 169 ? 20.226 -17.500 -14.464 1.00 90.06 169 LEU A CA 1
ATOM 1196 C C . LEU A 1 169 ? 20.366 -18.902 -15.079 1.00 90.06 169 LEU A C 1
ATOM 1198 O O . LEU A 1 169 ? 19.878 -19.871 -14.501 1.00 90.06 169 LEU A O 1
ATOM 1202 N N . SER A 1 170 ? 21.049 -19.036 -16.223 1.00 92.44 170 SER A N 1
ATOM 1203 C CA . SER A 1 170 ? 21.157 -20.298 -16.977 1.00 92.44 170 SER A CA 1
ATOM 1204 C C . SER A 1 170 ? 19.794 -20.902 -17.349 1.00 92.44 170 SER A C 1
ATOM 1206 O O . SER A 1 170 ? 19.611 -22.121 -17.335 1.00 92.44 170 SER A O 1
ATOM 1208 N N . LEU A 1 171 ? 18.834 -20.037 -17.673 1.00 86.81 171 LEU A N 1
ATOM 1209 C CA . LEU A 1 171 ? 17.492 -20.390 -18.130 1.00 86.81 171 LEU A CA 1
ATOM 1210 C C . LEU A 1 171 ? 17.395 -20.220 -19.656 1.00 86.81 171 LEU A C 1
ATOM 1212 O O 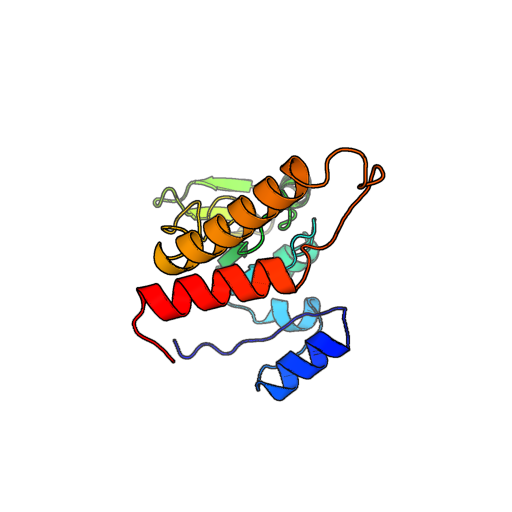. LEU A 1 171 ? 18.150 -19.446 -20.247 1.00 86.81 171 LEU A O 1
ATOM 1216 N N . SER A 1 172 ? 16.494 -20.976 -20.290 1.00 75.19 172 SER A N 1
ATOM 1217 C CA . SER A 1 172 ? 16.283 -20.998 -21.749 1.00 75.19 172 SER A CA 1
ATOM 1218 C C . SER A 1 172 ? 14.997 -20.311 -22.170 1.00 75.19 172 SER A C 1
ATOM 1220 O O . SER A 1 172 ? 13.973 -20.638 -21.526 1.00 75.19 172 SER A O 1
#

Foldseek 3Di:
DPDQAEDEDPDVVVQVVCVVVPHHYDHLLVCQQPALEDEAAPLDACCVPPVSVVNHAFAREYEYQHAHPHVPVVVVQVVQVWDWDDDPDNQWIWTAHPVGRIYIYGNVHHNCCVPVHVHDDPLVVQLVVQQVVLVVVCCVVCPPVDDPDDDDRPPVSNVVSVVVSCVVVVHD

pLDDT: mean 95.07, std 3.67, range [75.19, 98.62]

Sequence (172 aa):
LGARVTVVELDPVRALQASMDGFAVASLQEATASAGMLISATGERATIPLSALEAAPEGAIVTVAGGVDGEVSIDEAVAASWVMAESGDPHVQTLTSPSGKTLHILERGEGINYTAGEGNPIEIMDMSFGVQLASLRELLTREGELAPGLHDLPREADDAVAAAALGALSLS